Protein AF-A0A359D8R5-F1 (afdb_monomer)

Sequence (87 aa):
HGLPIEHKVETTFGKNQPSDLTRERCRTYAGEQIEGQKADFIRLGVLGDWDNPYKTMAFANEAGEIRALAEMVKQGFVFKGLKPVNW

Solvent-accessible surface area (backbone atoms only — not comparable to full-atom values): 5488 Å² total; per-residue (Å²): 130,58,66,73,49,50,53,50,48,30,72,75,73,48,74,92,61,60,68,68,61,50,50,51,50,40,50,51,53,51,49,56,53,49,54,54,53,49,53,53,41,50,73,72,66,59,85,74,65,77,91,73,60,91,52,79,82,38,68,71,47,47,53,48,54,52,52,55,51,51,51,41,44,76,73,64,77,58,81,89,83,88,73,95,71,94,128

Mean predicted aligned error: 3.05 Å

Structure (mmCIF, N/CA/C/O backbone):
data_AF-A0A359D8R5-F1
#
_entry.id   AF-A0A359D8R5-F1
#
loop_
_atom_site.group_PDB
_atom_site.id
_atom_site.type_symbol
_atom_site.label_atom_id
_atom_site.label_alt_id
_atom_site.label_comp_id
_atom_site.label_asym_id
_atom_site.label_entity_id
_atom_site.label_seq_id
_atom_site.pdbx_PDB_ins_code
_atom_site.Cartn_x
_atom_site.Cartn_y
_atom_site.Cartn_z
_atom_site.occupancy
_atom_site.B_iso_or_equiv
_atom_site.auth_seq_id
_atom_site.auth_comp_id
_atom_site.auth_asym_id
_atom_site.auth_atom_id
_atom_site.pdbx_PDB_model_num
ATOM 1 N N . HIS A 1 1 ? 0.653 0.985 -1.060 1.00 93.25 1 HIS A N 1
ATOM 2 C CA . HIS A 1 1 ? 0.472 1.640 0.253 1.00 93.25 1 HIS A CA 1
ATOM 3 C C . HIS A 1 1 ? 1.646 1.337 1.161 1.00 93.25 1 HIS A C 1
ATOM 5 O O . HIS A 1 1 ? 2.392 0.407 0.870 1.00 93.25 1 HIS A O 1
ATOM 11 N N . GLY A 1 2 ? 1.760 2.073 2.264 1.00 96.00 2 GLY A N 1
ATOM 12 C CA . GLY A 1 2 ? 2.632 1.727 3.378 1.00 96.00 2 GLY A CA 1
ATOM 13 C C . GLY A 1 2 ? 3.974 2.452 3.383 1.00 96.00 2 GLY A C 1
ATOM 14 O O . GLY A 1 2 ? 4.489 2.888 2.350 1.00 96.00 2 GLY A O 1
ATOM 15 N N . LEU A 1 3 ? 4.554 2.491 4.585 1.00 96.00 3 LEU A N 1
ATOM 16 C CA . LEU A 1 3 ? 5.770 3.226 4.919 1.00 96.00 3 LEU A CA 1
ATOM 17 C C . LEU A 1 3 ? 6.972 2.949 3.992 1.00 96.00 3 LEU A C 1
ATOM 19 O O . LEU A 1 3 ? 7.673 3.904 3.670 1.00 96.00 3 LEU A O 1
ATOM 23 N N . PRO A 1 4 ? 7.232 1.716 3.502 1.00 98.00 4 PRO A N 1
ATOM 24 C CA . PRO A 1 4 ? 8.376 1.481 2.616 1.00 98.00 4 PRO A CA 1
ATOM 25 C C . PRO A 1 4 ? 8.322 2.273 1.300 1.00 98.00 4 PRO A C 1
ATOM 27 O O . PRO A 1 4 ? 9.349 2.763 0.832 1.00 98.00 4 PRO A O 1
ATOM 30 N N . ILE A 1 5 ? 7.131 2.420 0.707 1.00 97.94 5 ILE A N 1
ATOM 31 C CA . ILE A 1 5 ? 6.948 3.189 -0.534 1.00 97.94 5 ILE A CA 1
ATOM 32 C C . ILE A 1 5 ? 7.058 4.684 -0.239 1.00 97.94 5 ILE A C 1
ATOM 34 O O . ILE A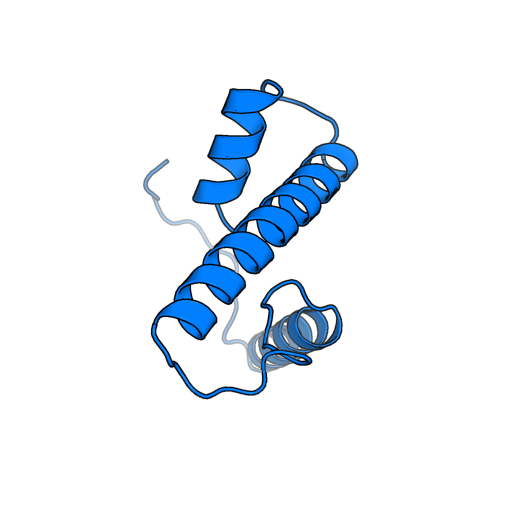 1 5 ? 7.749 5.397 -0.963 1.00 97.94 5 ILE A O 1
ATOM 38 N N . GLU A 1 6 ? 6.424 5.140 0.842 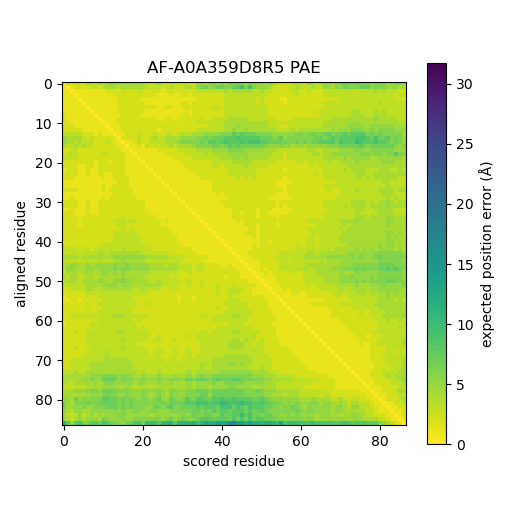1.00 96.94 6 GLU A N 1
ATOM 39 C CA . GLU A 1 6 ? 6.483 6.538 1.284 1.00 96.94 6 GLU A CA 1
ATOM 40 C C . GLU A 1 6 ? 7.930 6.971 1.536 1.00 96.94 6 GLU A C 1
ATOM 42 O O . GLU A 1 6 ? 8.386 7.953 0.958 1.00 96.94 6 GLU A O 1
ATOM 47 N N . HIS A 1 7 ? 8.701 6.169 2.276 1.00 97.19 7 HIS A N 1
ATOM 48 C CA . HIS A 1 7 ? 10.120 6.420 2.520 1.00 97.19 7 HIS A CA 1
ATOM 49 C C . HIS A 1 7 ? 10.930 6.499 1.219 1.00 97.19 7 HIS A C 1
ATOM 51 O O . HIS A 1 7 ? 11.825 7.338 1.083 1.00 97.19 7 HIS A O 1
ATOM 57 N N . LYS A 1 8 ? 10.635 5.641 0.233 1.00 97.88 8 LYS A N 1
ATOM 58 C CA . LYS A 1 8 ? 11.323 5.681 -1.060 1.00 97.88 8 LYS A CA 1
ATOM 59 C C . LYS A 1 8 ? 11.012 6.966 -1.826 1.00 97.88 8 LYS A C 1
ATOM 61 O O . LYS A 1 8 ? 11.942 7.597 -2.323 1.00 97.88 8 LYS A O 1
ATOM 66 N N . VAL A 1 9 ? 9.743 7.368 -1.881 1.00 97.62 9 VAL A N 1
ATOM 67 C CA . VAL A 1 9 ? 9.315 8.628 -2.505 1.00 97.62 9 VAL A CA 1
ATOM 68 C C . VAL A 1 9 ? 9.961 9.822 -1.804 1.00 97.62 9 VAL A C 1
ATOM 70 O O . VAL A 1 9 ? 10.541 10.667 -2.477 1.00 97.62 9 VAL A O 1
ATOM 73 N N . GLU A 1 10 ? 9.970 9.862 -0.472 1.00 96.81 10 GLU A N 1
ATOM 74 C CA . GLU A 1 10 ? 10.650 10.917 0.290 1.00 96.81 10 GLU A CA 1
ATOM 75 C C . GLU A 1 10 ? 12.158 10.965 0.014 1.00 96.81 10 GLU A C 1
ATOM 77 O O . GLU A 1 10 ? 12.729 12.045 -0.124 1.00 96.81 10 GLU A O 1
ATOM 82 N N . THR A 1 11 ? 12.813 9.807 -0.097 1.00 97.44 11 THR A N 1
ATOM 83 C CA . THR A 1 11 ? 14.249 9.729 -0.411 1.00 97.44 11 THR A CA 1
ATOM 84 C C . THR A 1 11 ? 14.544 10.258 -1.816 1.00 97.44 11 THR A C 1
ATOM 86 O O . THR A 1 11 ? 15.582 10.874 -2.041 1.00 97.44 11 THR A O 1
ATOM 89 N N . THR A 1 12 ? 13.643 10.023 -2.772 1.00 97.25 12 THR A N 1
ATOM 90 C CA . THR A 1 12 ? 13.818 10.432 -4.172 1.00 97.25 12 THR A CA 1
ATOM 91 C C . THR A 1 12 ? 13.430 11.890 -4.419 1.00 97.25 12 THR A C 1
ATOM 93 O O . THR A 1 12 ? 14.088 12.566 -5.204 1.00 97.25 12 THR A O 1
ATOM 96 N N . PHE A 1 13 ? 12.379 12.386 -3.765 1.00 96.19 13 PHE A N 1
ATOM 97 C CA . PHE A 1 13 ? 11.775 13.686 -4.070 1.00 96.19 13 PHE A CA 1
ATOM 98 C C . PHE A 1 13 ? 11.865 14.709 -2.930 1.00 96.19 13 PHE A C 1
ATOM 100 O O . PHE A 1 13 ? 11.451 15.854 -3.119 1.00 96.19 13 PHE A O 1
ATOM 107 N N . GLY A 1 14 ? 12.406 14.326 -1.774 1.00 94.81 14 GLY A N 1
ATOM 108 C CA . GLY A 1 14 ? 12.463 15.148 -0.569 1.00 94.81 14 GLY A CA 1
ATOM 109 C C . GLY A 1 14 ? 11.218 15.015 0.315 1.00 94.81 14 GLY A C 1
ATOM 110 O O . GLY A 1 14 ? 10.149 14.590 -0.121 1.00 94.81 14 GLY A O 1
ATOM 111 N N . LYS A 1 15 ? 11.373 15.394 1.587 1.00 93.69 15 LYS A N 1
ATOM 112 C CA . LYS A 1 15 ? 10.309 15.374 2.607 1.00 93.69 15 LYS A CA 1
ATOM 113 C C . LYS A 1 15 ? 9.383 16.595 2.504 1.00 93.69 15 LYS A C 1
ATOM 115 O O . LYS A 1 15 ? 9.727 17.587 1.867 1.00 93.69 15 LYS A O 1
ATOM 120 N N . ASN A 1 16 ? 8.247 16.545 3.208 1.00 93.06 16 ASN A N 1
ATOM 121 C CA . ASN A 1 16 ? 7.294 17.656 3.393 1.00 93.06 16 ASN A CA 1
ATOM 122 C C . ASN A 1 16 ? 6.642 18.185 2.105 1.00 93.06 16 ASN A C 1
ATOM 124 O O . ASN A 1 16 ? 6.335 19.372 1.990 1.00 93.06 16 ASN A O 1
ATOM 128 N N . GLN A 1 17 ? 6.422 17.309 1.130 1.00 94.81 17 GLN A N 1
ATOM 129 C CA . GLN A 1 17 ? 5.663 17.654 -0.070 1.00 94.81 17 GLN A CA 1
ATOM 130 C C . GLN A 1 17 ? 4.158 17.690 0.229 1.00 94.81 17 GLN A C 1
ATOM 132 O O . GLN A 1 17 ? 3.716 17.036 1.182 1.00 94.81 17 GLN A O 1
ATOM 137 N N . PRO A 1 18 ? 3.359 18.421 -0.572 1.00 97.12 18 PRO A N 1
ATOM 138 C CA . PRO A 1 18 ? 1.903 18.362 -0.488 1.00 97.12 18 PRO A CA 1
ATOM 139 C C . PRO A 1 18 ? 1.401 16.913 -0.487 1.00 97.12 18 PRO A C 1
ATOM 141 O O . PRO A 1 18 ? 1.917 16.060 -1.210 1.00 97.12 18 PRO A O 1
ATOM 144 N N . SER A 1 19 ? 0.435 16.607 0.378 1.00 94.50 19 SER A N 1
ATOM 145 C CA . SER A 1 19 ? 0.032 15.223 0.653 1.00 94.50 19 SER A CA 1
ATOM 146 C C . SER A 1 19 ? -0.626 14.538 -0.546 1.00 94.50 19 SER A C 1
ATOM 148 O O . SER A 1 19 ? -0.451 13.336 -0.739 1.00 94.50 19 SER A O 1
ATOM 150 N N . ASP A 1 20 ? -1.352 15.291 -1.364 1.00 96.69 20 ASP A N 1
ATOM 151 C CA . ASP A 1 20 ? -1.903 14.870 -2.650 1.00 96.69 20 ASP A CA 1
ATOM 152 C C . ASP A 1 20 ? -0.792 14.474 -3.629 1.00 96.69 20 ASP A C 1
ATOM 154 O O . ASP A 1 20 ? -0.802 13.353 -4.142 1.00 96.69 20 ASP A O 1
ATOM 158 N N . LEU A 1 21 ? 0.219 15.332 -3.785 1.00 97.25 21 LEU A N 1
ATOM 159 C CA . LEU A 1 21 ? 1.368 15.079 -4.650 1.00 97.25 21 LEU A CA 1
ATOM 160 C C . LEU A 1 21 ? 2.177 13.861 -4.185 1.00 97.25 21 LEU A C 1
ATOM 162 O O . LEU A 1 21 ? 2.571 13.022 -4.996 1.00 97.25 21 LEU A O 1
ATOM 166 N N . THR A 1 22 ? 2.402 13.723 -2.877 1.00 96.56 22 THR A N 1
ATOM 167 C CA . THR A 1 22 ? 3.075 12.548 -2.305 1.00 96.56 22 THR A CA 1
ATOM 168 C C . THR A 1 22 ? 2.297 11.269 -2.614 1.00 96.56 22 THR A C 1
ATOM 170 O O . THR A 1 22 ? 2.886 10.273 -3.032 1.00 96.56 22 THR A O 1
ATOM 173 N N . ARG A 1 23 ? 0.965 11.278 -2.466 1.00 96.62 23 ARG A N 1
ATOM 174 C CA . ARG A 1 23 ? 0.116 10.105 -2.745 1.00 96.62 23 ARG A CA 1
ATOM 175 C C . ARG A 1 23 ? 0.105 9.739 -4.223 1.00 96.62 23 ARG A C 1
ATOM 177 O O . ARG A 1 23 ? 0.150 8.550 -4.537 1.00 96.62 23 ARG A O 1
ATOM 184 N N . GLU A 1 24 ? 0.068 10.731 -5.108 1.00 97.69 24 GLU A N 1
ATOM 185 C CA . GLU A 1 24 ? 0.197 10.525 -6.550 1.00 97.69 24 GLU A CA 1
ATOM 186 C C . GLU A 1 24 ? 1.528 9.839 -6.874 1.00 97.69 24 GLU A C 1
ATOM 188 O O . GLU A 1 24 ? 1.542 8.768 -7.478 1.00 97.69 24 GLU A O 1
ATOM 193 N N . ARG A 1 25 ? 2.644 10.374 -6.365 1.00 97.81 25 ARG A N 1
ATOM 194 C CA . ARG A 1 25 ? 3.981 9.796 -6.569 1.00 97.81 25 ARG A CA 1
ATOM 195 C C . ARG A 1 25 ? 4.108 8.384 -6.013 1.00 97.81 25 ARG A C 1
ATOM 197 O O . ARG A 1 25 ? 4.678 7.525 -6.678 1.00 97.81 25 ARG A O 1
ATOM 204 N N . CYS A 1 26 ? 3.538 8.112 -4.841 1.00 98.06 26 CYS A N 1
ATOM 205 C CA . CYS A 1 26 ? 3.487 6.763 -4.279 1.00 98.06 26 CYS A CA 1
ATOM 206 C C . CYS A 1 26 ? 2.703 5.791 -5.174 1.00 98.06 26 CYS A C 1
ATOM 208 O O . CYS A 1 26 ? 3.127 4.647 -5.336 1.00 98.06 26 CYS A O 1
ATOM 210 N N . ARG A 1 27 ? 1.575 6.222 -5.761 1.00 97.94 27 ARG A N 1
ATOM 211 C CA . ARG A 1 27 ? 0.792 5.400 -6.700 1.00 97.94 27 ARG A CA 1
ATOM 212 C C . ARG A 1 27 ? 1.559 5.141 -7.995 1.00 97.94 27 ARG A C 1
ATOM 214 O O . ARG A 1 27 ? 1.584 3.995 -8.438 1.00 97.94 27 ARG A O 1
ATOM 221 N N . THR A 1 28 ? 2.217 6.158 -8.548 1.00 98.19 28 THR A N 1
ATOM 222 C CA . THR A 1 28 ? 3.066 6.025 -9.740 1.00 98.19 28 THR A CA 1
ATOM 223 C C . THR A 1 28 ? 4.216 5.056 -9.488 1.00 98.19 28 THR A C 1
ATOM 225 O O . THR A 1 28 ? 4.329 4.056 -10.192 1.00 98.19 28 THR A O 1
ATOM 228 N N . TYR A 1 29 ? 4.989 5.270 -8.418 1.00 98.12 29 TYR A N 1
ATOM 229 C CA . TYR A 1 29 ? 6.090 4.385 -8.039 1.00 98.12 29 TYR A CA 1
ATOM 230 C C . TYR A 1 29 ? 5.612 2.941 -7.839 1.00 98.12 29 TYR A C 1
ATOM 232 O O . TYR A 1 29 ? 6.207 2.008 -8.368 1.00 98.12 29 TYR A O 1
ATOM 240 N N . ALA A 1 30 ? 4.505 2.735 -7.115 1.00 98.25 30 ALA A N 1
ATOM 241 C CA . ALA A 1 30 ? 3.938 1.401 -6.929 1.00 98.25 30 ALA A CA 1
ATOM 242 C C . ALA A 1 30 ? 3.557 0.741 -8.264 1.00 98.25 30 ALA A C 1
ATOM 244 O O . ALA A 1 30 ? 3.802 -0.449 -8.438 1.00 98.25 30 ALA A O 1
ATOM 245 N N . GLY A 1 31 ? 2.976 1.502 -9.198 1.00 97.88 31 GLY A N 1
ATOM 246 C CA . GLY A 1 31 ? 2.640 1.028 -10.540 1.00 97.88 31 GLY A CA 1
ATOM 247 C C . GLY A 1 31 ? 3.867 0.546 -11.313 1.00 97.88 31 GLY A C 1
ATOM 248 O O . GLY A 1 31 ? 3.864 -0.574 -11.813 1.00 97.88 31 GLY A O 1
ATOM 249 N N . GLU A 1 32 ? 4.937 1.338 -11.332 1.00 98.06 32 GLU A N 1
ATOM 250 C CA . GLU A 1 32 ? 6.202 0.971 -11.984 1.00 98.06 32 GLU A CA 1
ATOM 251 C C . GLU A 1 32 ? 6.801 -0.315 -11.395 1.00 98.06 32 GLU A C 1
ATOM 253 O O . GLU A 1 32 ? 7.209 -1.212 -12.134 1.00 98.06 32 GLU A O 1
ATOM 258 N N . GLN A 1 33 ? 6.817 -0.438 -10.061 1.00 98.19 33 GLN A N 1
ATOM 259 C CA . GLN A 1 33 ? 7.331 -1.639 -9.394 1.00 98.19 33 GLN A CA 1
ATOM 260 C C . GLN A 1 33 ? 6.480 -2.882 -9.693 1.00 98.19 33 GLN A C 1
ATOM 262 O O . GLN A 1 33 ? 7.033 -3.971 -9.847 1.00 98.19 33 GLN A O 1
ATOM 267 N N . ILE A 1 34 ? 5.153 -2.730 -9.784 1.00 97.94 34 ILE A N 1
ATOM 268 C CA . ILE A 1 34 ? 4.240 -3.825 -10.140 1.00 97.94 34 ILE A CA 1
ATOM 269 C C . ILE A 1 34 ? 4.546 -4.341 -11.544 1.00 97.94 34 ILE A C 1
ATOM 271 O O . ILE A 1 34 ? 4.658 -5.551 -11.713 1.00 97.94 34 ILE A O 1
ATOM 275 N N . GLU A 1 35 ? 4.703 -3.460 -12.534 1.00 98.06 35 GLU A N 1
ATOM 276 C CA . GLU A 1 35 ? 4.962 -3.892 -13.913 1.00 98.06 35 GLU A CA 1
ATOM 277 C C . GLU A 1 35 ? 6.315 -4.605 -14.048 1.00 98.06 35 GLU A C 1
ATOM 279 O O . GLU A 1 35 ? 6.395 -5.642 -14.707 1.00 98.06 35 GLU A O 1
ATOM 284 N N . GLY A 1 36 ? 7.355 -4.119 -13.358 1.00 98.19 36 GLY A N 1
ATOM 285 C CA . GLY A 1 36 ? 8.653 -4.797 -13.309 1.00 98.19 36 GLY A CA 1
ATOM 286 C C . GLY A 1 36 ? 8.553 -6.209 -12.720 1.00 98.19 36 GLY A C 1
ATOM 287 O O . GLY A 1 36 ? 8.928 -7.184 -13.367 1.00 98.19 36 GLY A O 1
ATOM 288 N N . GLN A 1 37 ? 7.964 -6.340 -11.526 1.00 98.06 37 GLN A N 1
ATOM 289 C CA . GLN A 1 37 ? 7.812 -7.642 -10.862 1.00 98.06 37 GLN A CA 1
ATOM 290 C C . GLN A 1 37 ? 6.909 -8.598 -11.650 1.00 98.06 37 GLN A C 1
ATOM 292 O O . GLN A 1 37 ? 7.198 -9.789 -11.741 1.00 98.06 37 GLN A O 1
ATOM 297 N N . LYS A 1 38 ? 5.824 -8.086 -12.242 1.00 98.06 38 LYS A N 1
ATOM 298 C CA . LYS A 1 38 ? 4.926 -8.849 -13.116 1.00 98.06 38 LYS A CA 1
ATOM 299 C C . LYS A 1 38 ? 5.696 -9.457 -14.288 1.00 98.06 38 LYS A C 1
ATOM 301 O O . LYS A 1 38 ? 5.551 -10.650 -14.549 1.00 98.06 38 LYS A O 1
ATOM 306 N N . ALA A 1 39 ? 6.522 -8.664 -14.973 1.00 98.25 39 ALA A N 1
ATOM 307 C CA . ALA A 1 39 ? 7.335 -9.149 -16.085 1.00 98.25 39 ALA A CA 1
ATOM 308 C C . ALA A 1 39 ? 8.301 -10.262 -15.646 1.00 98.25 39 ALA A C 1
ATOM 310 O O . ALA A 1 39 ? 8.409 -11.286 -16.325 1.00 98.25 39 ALA A O 1
ATOM 311 N N . ASP A 1 40 ? 8.944 -10.103 -14.488 1.00 98.56 40 ASP A N 1
ATOM 312 C CA . ASP A 1 40 ? 9.854 -11.108 -13.937 1.00 98.56 40 ASP A CA 1
ATOM 313 C C . ASP A 1 40 ? 9.128 -12.414 -13.574 1.00 98.56 40 ASP A C 1
ATOM 315 O O . ASP A 1 40 ? 9.602 -13.500 -13.912 1.00 98.56 40 ASP A O 1
ATOM 319 N N . PHE A 1 41 ? 7.944 -12.342 -12.960 1.00 98.44 41 PHE A N 1
ATOM 320 C CA . PHE A 1 41 ? 7.147 -13.534 -12.655 1.00 98.44 41 PHE A CA 1
ATOM 321 C C . PHE A 1 41 ? 6.674 -14.272 -13.911 1.00 98.44 41 PHE A C 1
ATOM 323 O O . PHE A 1 41 ? 6.767 -15.501 -13.967 1.00 98.44 41 PHE A O 1
ATOM 330 N N . ILE A 1 42 ? 6.215 -13.542 -14.932 1.00 97.94 42 ILE A N 1
ATOM 331 C CA . ILE A 1 42 ? 5.842 -14.126 -16.229 1.00 97.94 42 ILE A CA 1
ATOM 332 C C . ILE A 1 42 ? 7.053 -14.820 -16.856 1.00 97.94 42 ILE A C 1
ATOM 334 O O . ILE A 1 42 ? 6.948 -15.951 -17.330 1.00 97.94 42 ILE A O 1
ATOM 338 N N . ARG A 1 43 ? 8.227 -14.180 -16.810 1.00 98.38 43 ARG A N 1
ATOM 339 C CA . ARG A 1 43 ? 9.483 -14.749 -17.312 1.00 98.38 43 ARG A CA 1
ATOM 340 C C . ARG A 1 43 ? 9.876 -16.041 -16.590 1.00 98.38 43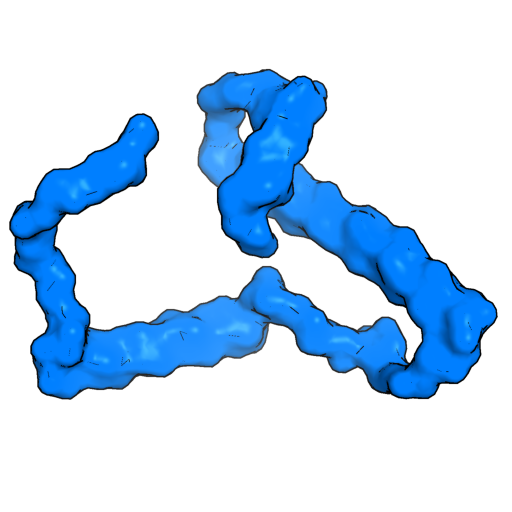 ARG A C 1
ATOM 342 O O . ARG A 1 43 ? 10.437 -16.932 -17.223 1.00 98.38 43 ARG A O 1
ATOM 349 N N . LEU A 1 44 ? 9.588 -16.154 -15.295 1.00 98.56 44 LEU A N 1
ATOM 350 C CA . LEU A 1 44 ? 9.807 -17.373 -14.508 1.00 98.56 44 LEU A CA 1
ATOM 351 C C . LEU A 1 44 ? 8.769 -18.477 -14.784 1.00 98.56 44 LEU A C 1
ATOM 353 O O . LEU A 1 44 ? 8.875 -19.563 -14.218 1.00 98.56 44 LEU A O 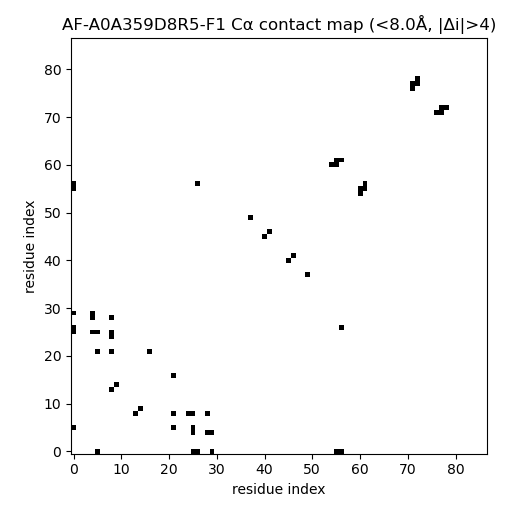1
ATOM 357 N N . GLY A 1 45 ? 7.785 -18.227 -15.652 1.00 98.25 45 GLY A N 1
ATOM 358 C CA . GLY A 1 45 ? 6.751 -19.195 -16.014 1.00 98.25 45 GLY A CA 1
ATOM 359 C C . GLY A 1 45 ? 5.606 -19.289 -15.005 1.00 98.25 45 GLY A C 1
ATOM 360 O O . GLY A 1 45 ? 4.865 -20.271 -15.023 1.00 98.25 45 GLY A O 1
ATOM 361 N N . VAL A 1 46 ? 5.444 -18.299 -14.119 1.00 98.50 46 VAL A N 1
ATOM 362 C CA . VAL A 1 46 ? 4.317 -18.273 -13.178 1.00 98.50 46 VAL A CA 1
ATOM 363 C C . VAL A 1 46 ? 3.013 -18.024 -13.938 1.00 98.50 46 VAL A C 1
ATOM 365 O O . VAL A 1 46 ? 2.875 -17.056 -14.690 1.00 98.50 46 VAL A O 1
ATOM 368 N N . LEU A 1 47 ? 2.034 -18.903 -13.720 1.00 97.56 47 LEU A N 1
ATOM 369 C CA . LEU A 1 47 ? 0.695 -18.789 -14.291 1.00 97.56 47 LEU A CA 1
ATOM 370 C C . LEU A 1 47 ? -0.198 -17.952 -13.369 1.00 97.56 47 LEU A C 1
ATOM 372 O O . LEU A 1 47 ? -0.265 -18.209 -12.168 1.00 97.56 47 LEU A O 1
ATOM 376 N N . GLY A 1 48 ? -0.906 -16.976 -13.934 1.00 95.50 48 GLY A N 1
ATOM 377 C CA . GLY A 1 48 ? -1.810 -16.101 -13.193 1.00 95.50 48 GLY A CA 1
ATOM 378 C C . GLY A 1 48 ? -2.654 -15.220 -14.111 1.00 95.50 48 GLY A C 1
ATOM 379 O O . GLY A 1 48 ? -2.369 -15.100 -15.303 1.00 95.50 48 GLY A O 1
ATOM 380 N N . ASP A 1 49 ? -3.693 -14.602 -13.544 1.00 96.81 49 ASP A N 1
ATOM 381 C CA . ASP A 1 49 ? -4.459 -13.544 -14.212 1.00 96.81 49 ASP A CA 1
ATOM 382 C C . ASP A 1 49 ? -3.670 -12.230 -14.143 1.00 96.81 49 ASP A C 1
ATOM 384 O O . ASP A 1 49 ? -3.797 -11.415 -13.226 1.00 96.81 49 ASP A O 1
ATOM 388 N N . TRP A 1 50 ? -2.764 -12.085 -15.102 1.00 96.06 50 TRP A N 1
ATOM 389 C CA . TRP A 1 50 ? -1.821 -10.979 -15.180 1.00 96.06 50 TRP A CA 1
ATOM 390 C C . TRP A 1 50 ? -2.448 -9.671 -15.671 1.00 96.06 50 TRP A C 1
ATOM 392 O O . TRP A 1 50 ? -1.874 -8.601 -15.439 1.00 96.06 50 TRP A O 1
ATOM 402 N N . ASP A 1 51 ? -3.604 -9.738 -16.329 1.00 95.06 51 ASP A N 1
ATOM 403 C CA . ASP A 1 51 ? -4.317 -8.571 -16.853 1.00 95.06 51 ASP A CA 1
ATOM 404 C C . ASP A 1 51 ? -5.227 -7.940 -15.797 1.00 95.06 51 ASP A C 1
ATOM 406 O O . ASP A 1 51 ? -5.431 -6.724 -15.801 1.00 95.06 51 ASP A O 1
ATOM 410 N N . ASN A 1 52 ? -5.690 -8.734 -14.830 1.00 95.38 52 ASN A N 1
ATOM 411 C CA . ASN A 1 52 ? -6.491 -8.259 -13.711 1.00 95.38 52 ASN A CA 1
ATOM 412 C C . ASN A 1 52 ? -5.927 -8.691 -12.338 1.00 95.38 52 ASN A C 1
ATOM 414 O O . ASN A 1 52 ? -6.608 -9.359 -11.554 1.00 95.38 52 ASN A O 1
ATOM 41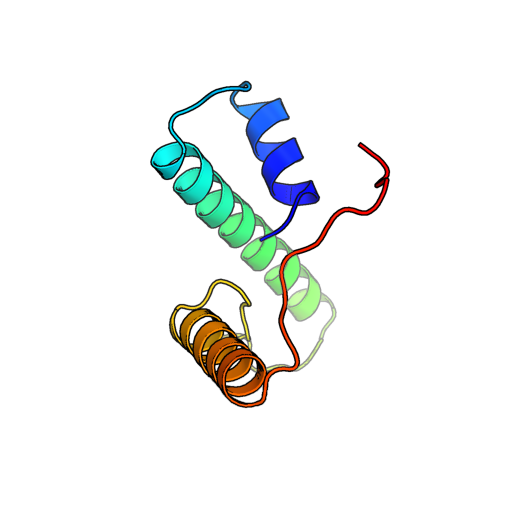8 N N . PRO A 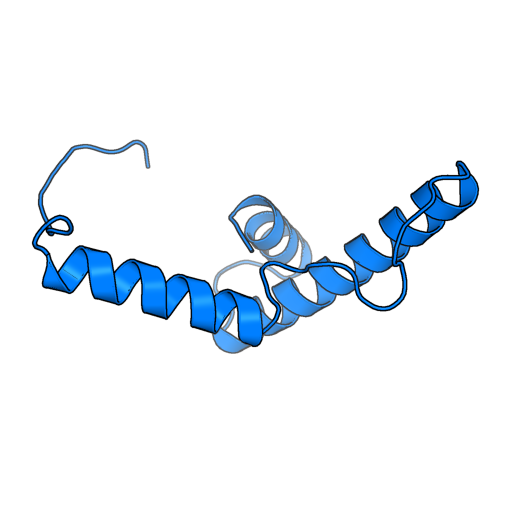1 53 ? -4.687 -8.292 -11.987 1.00 95.56 53 PRO A N 1
ATOM 419 C CA . PRO A 1 53 ? -4.113 -8.635 -10.699 1.00 95.56 53 PRO A CA 1
ATOM 420 C C . PRO A 1 53 ? -4.763 -7.815 -9.580 1.00 95.56 53 PRO A C 1
ATOM 422 O O . PRO A 1 53 ? -5.039 -6.619 -9.722 1.00 95.56 53 PRO A O 1
ATOM 425 N N . TYR A 1 54 ? -4.926 -8.439 -8.416 1.00 96.19 54 TYR A N 1
ATOM 426 C CA . TYR A 1 54 ? -5.329 -7.736 -7.203 1.00 96.19 54 TYR A CA 1
ATOM 427 C C . TYR A 1 54 ? -4.296 -6.660 -6.822 1.00 96.19 54 TYR A C 1
ATOM 429 O O . TYR A 1 54 ? -3.098 -6.928 -6.737 1.00 96.19 54 TYR A O 1
ATOM 437 N N . LYS A 1 55 ? -4.765 -5.437 -6.549 1.00 97.06 55 LYS A N 1
ATOM 438 C CA . LYS A 1 55 ? -3.940 -4.315 -6.074 1.00 97.06 55 LYS A CA 1
ATOM 439 C C . LYS A 1 55 ? -4.613 -3.694 -4.859 1.00 97.06 55 LYS A C 1
ATOM 441 O O . LYS A 1 55 ? -5.756 -3.254 -4.958 1.00 97.06 55 LYS A O 1
ATOM 446 N N . THR A 1 56 ? -3.894 -3.557 -3.744 1.00 97.31 56 THR A N 1
ATOM 447 C CA . THR A 1 56 ? -4.475 -2.967 -2.522 1.00 97.31 56 THR A CA 1
ATOM 448 C C . THR A 1 56 ? -4.938 -1.519 -2.736 1.00 97.31 56 THR A C 1
ATOM 450 O O . THR A 1 56 ? -5.898 -1.068 -2.127 1.00 97.31 56 THR A O 1
ATOM 453 N N . MET A 1 57 ? -4.283 -0.795 -3.650 1.00 96.62 57 MET A N 1
ATOM 454 C CA . MET A 1 57 ? -4.624 0.581 -4.037 1.00 96.62 57 MET A CA 1
ATOM 455 C C . MET A 1 57 ? -5.745 0.694 -5.083 1.00 96.62 57 MET A C 1
ATOM 457 O O . MET A 1 57 ? -6.048 1.800 -5.539 1.00 96.62 57 MET A O 1
ATOM 461 N N . ALA A 1 58 ? -6.320 -0.422 -5.539 1.00 97.19 58 ALA A N 1
ATOM 462 C CA . ALA A 1 58 ? -7.476 -0.377 -6.424 1.00 97.19 58 ALA A CA 1
ATOM 463 C C . ALA A 1 58 ? -8.674 0.204 -5.664 1.00 97.19 58 ALA A C 1
ATOM 465 O O . ALA A 1 58 ? -8.968 -0.229 -4.551 1.00 97.19 58 ALA A O 1
ATOM 466 N N . PHE A 1 59 ? -9.404 1.138 -6.280 1.00 96.88 59 PHE A N 1
ATOM 467 C CA . PHE A 1 59 ? -10.515 1.833 -5.618 1.00 96.88 59 PHE A CA 1
ATOM 468 C C . PHE A 1 59 ? -11.592 0.881 -5.083 1.00 96.88 59 PHE A C 1
ATOM 470 O O . PHE A 1 59 ? -12.153 1.117 -4.017 1.00 96.88 59 PHE A O 1
ATOM 477 N N . ALA A 1 60 ? -11.861 -0.221 -5.791 1.00 97.25 60 ALA A N 1
ATOM 478 C CA . ALA A 1 60 ? -12.794 -1.244 -5.327 1.00 97.25 60 ALA A CA 1
ATOM 479 C C . ALA A 1 60 ? -12.320 -1.915 -4.027 1.00 97.25 60 ALA A C 1
ATOM 481 O O . ALA A 1 60 ? -13.131 -2.139 -3.127 1.00 97.25 60 ALA A O 1
ATOM 482 N N . ASN A 1 61 ? -11.016 -2.188 -3.914 1.00 97.69 61 ASN A N 1
ATOM 483 C CA . ASN A 1 61 ? -10.429 -2.766 -2.712 1.00 97.69 61 ASN A CA 1
ATOM 484 C C . ASN A 1 61 ? -10.439 -1.764 -1.548 1.00 97.69 61 ASN A C 1
ATOM 486 O O . ASN A 1 61 ? -10.942 -2.097 -0.482 1.00 97.69 61 ASN A O 1
ATOM 490 N N . GLU A 1 62 ? -9.999 -0.521 -1.769 1.00 97.69 62 GLU A N 1
ATOM 491 C CA . GLU A 1 62 ? -10.040 0.541 -0.747 1.00 97.69 62 GLU A CA 1
ATOM 492 C C . GLU A 1 62 ? -11.476 0.777 -0.239 1.00 97.69 62 GLU A C 1
ATOM 494 O O . GLU A 1 62 ? -11.719 0.904 0.960 1.00 97.69 62 GLU A O 1
ATOM 499 N N . ALA A 1 63 ? -12.470 0.758 -1.134 1.00 98.31 63 ALA A N 1
ATOM 500 C CA . ALA A 1 63 ? -13.874 0.838 -0.742 1.00 98.31 63 ALA A CA 1
ATOM 501 C C . ALA A 1 63 ? -14.319 -0.377 0.093 1.00 98.31 63 ALA A C 1
ATOM 503 O O . ALA A 1 63 ? -15.144 -0.238 0.996 1.00 98.31 63 ALA A O 1
ATOM 504 N N . GLY A 1 64 ? -13.804 -1.573 -0.204 1.00 98.44 64 GLY A N 1
ATOM 505 C CA . GLY A 1 64 ? -14.012 -2.774 0.606 1.00 98.44 64 GLY A CA 1
ATOM 506 C C . GLY A 1 64 ? -13.441 -2.628 2.018 1.00 98.44 64 GLY A C 1
ATOM 507 O O . GLY A 1 64 ? -14.163 -2.860 2.987 1.00 98.44 64 GLY A O 1
ATOM 508 N N . GLU A 1 65 ? -12.196 -2.161 2.133 1.00 98.12 65 GLU A N 1
ATOM 509 C CA . GLU A 1 65 ? -11.513 -1.906 3.409 1.00 98.12 65 GLU A CA 1
ATOM 510 C C . GLU A 1 65 ? -12.310 -0.934 4.292 1.00 98.12 65 GLU A C 1
ATOM 512 O O . GLU A 1 65 ? -12.559 -1.215 5.466 1.00 98.12 65 GLU A O 1
ATOM 517 N N . ILE A 1 66 ? -12.800 0.172 3.718 1.00 98.31 66 ILE A N 1
ATOM 518 C CA . ILE A 1 66 ? -13.618 1.149 4.450 1.00 98.31 66 ILE A CA 1
ATOM 519 C C . ILE A 1 66 ? -14.952 0.552 4.911 1.00 98.31 66 ILE A C 1
ATOM 521 O O . ILE A 1 66 ? -15.377 0.817 6.036 1.00 98.31 66 ILE A O 1
ATOM 525 N N . ARG A 1 67 ? -15.621 -0.267 4.088 1.00 98.56 67 ARG A N 1
ATOM 526 C CA . ARG A 1 67 ? -16.875 -0.930 4.493 1.00 98.56 67 ARG A CA 1
ATOM 527 C C . ARG A 1 67 ? -16.650 -1.916 5.637 1.00 98.56 67 ARG A C 1
ATOM 529 O O . ARG A 1 67 ? -17.443 -1.928 6.575 1.00 98.56 67 ARG A O 1
ATOM 536 N N . ALA A 1 68 ? -15.575 -2.700 5.577 1.00 98.31 68 ALA A N 1
ATOM 537 C CA . ALA A 1 68 ? -15.214 -3.631 6.641 1.00 98.31 68 ALA A CA 1
ATOM 538 C C . ALA A 1 68 ? -14.916 -2.890 7.955 1.00 98.31 68 ALA A C 1
ATOM 540 O O . ALA A 1 68 ? -15.470 -3.235 8.999 1.00 98.31 68 ALA A O 1
ATOM 541 N N . LEU A 1 69 ? -14.123 -1.813 7.895 1.00 98.31 69 LEU A N 1
ATOM 542 C CA . LEU A 1 69 ? -13.847 -0.971 9.060 1.00 98.31 69 LEU A CA 1
ATOM 543 C C . LEU A 1 69 ? -15.130 -0.352 9.630 1.00 98.31 69 LEU A C 1
ATOM 545 O O . LEU A 1 69 ? -15.328 -0.358 10.843 1.00 98.31 69 LEU A O 1
ATOM 549 N N . ALA A 1 70 ? -16.015 0.159 8.772 1.00 98.44 70 ALA A N 1
ATOM 550 C CA . ALA A 1 70 ? -17.281 0.747 9.197 1.00 98.44 70 ALA A CA 1
ATOM 551 C C . ALA A 1 70 ? -18.158 -0.257 9.961 1.00 98.44 70 ALA A C 1
ATOM 553 O O . ALA A 1 70 ? -18.795 0.119 10.943 1.00 98.44 70 ALA A O 1
ATOM 554 N N . GLU A 1 71 ? -18.171 -1.525 9.552 1.00 98.56 71 GLU A N 1
ATOM 555 C CA . GLU A 1 71 ? -18.900 -2.575 10.263 1.00 98.56 71 GLU A CA 1
ATOM 556 C C . GLU A 1 71 ? -18.300 -2.849 11.651 1.00 98.56 71 GLU A C 1
ATOM 558 O O . GLU A 1 71 ? -19.023 -2.876 12.645 1.00 98.56 71 GLU A O 1
ATOM 563 N N . MET A 1 72 ? -16.969 -2.931 11.756 1.00 98.50 72 MET A N 1
ATOM 564 C CA . MET A 1 72 ? -16.285 -3.080 13.049 1.00 98.50 72 MET A CA 1
ATOM 565 C C . MET A 1 72 ? -16.547 -1.896 13.994 1.00 98.50 72 MET A C 1
ATOM 567 O O . MET A 1 72 ? -16.693 -2.083 15.203 1.00 98.50 72 MET A O 1
ATOM 571 N N . VAL A 1 73 ? -16.623 -0.677 13.449 1.00 98.31 73 VAL A N 1
ATOM 572 C CA . VAL A 1 73 ? -16.975 0.532 14.209 1.00 98.31 73 VAL A CA 1
ATOM 573 C C . VAL A 1 73 ? -18.413 0.446 14.724 1.00 98.31 73 VAL A C 1
ATOM 575 O O . VAL A 1 73 ? -18.642 0.699 15.904 1.00 98.31 73 VAL A O 1
ATOM 578 N N . LYS A 1 74 ? -19.378 0.050 13.881 1.00 98.19 74 LYS A N 1
ATOM 579 C CA . LYS A 1 74 ? -20.791 -0.103 14.281 1.00 98.19 74 LYS A CA 1
ATOM 580 C C . LYS A 1 74 ? -20.982 -1.125 15.400 1.00 98.19 74 LYS A C 1
ATOM 582 O O . LYS A 1 74 ? -21.829 -0.919 16.262 1.00 98.19 74 LYS A O 1
ATOM 587 N N . GLN A 1 75 ? -20.194 -2.198 15.396 1.00 98.25 75 GLN A N 1
ATOM 588 C CA . GLN A 1 75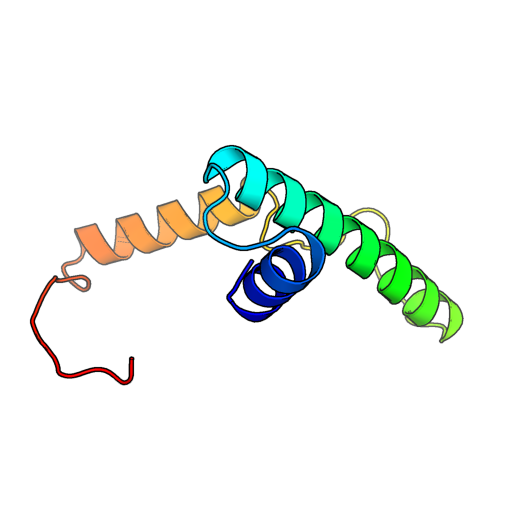 ? -20.235 -3.242 16.424 1.00 98.25 75 GLN A CA 1
ATOM 589 C C . GLN A 1 75 ? -19.498 -2.858 17.721 1.00 98.25 75 GLN A C 1
ATOM 591 O O . GLN A 1 75 ? -19.530 -3.611 18.690 1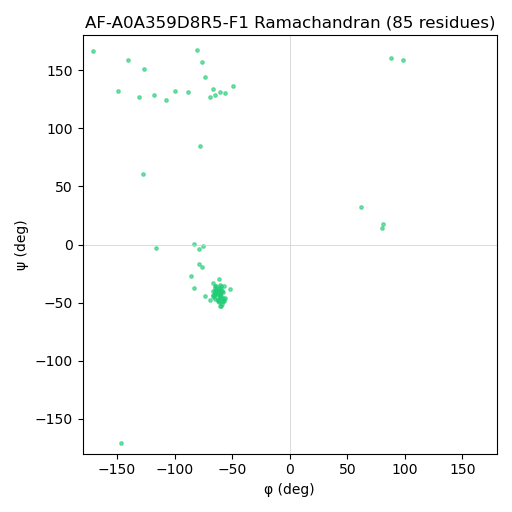.00 98.25 75 GLN A O 1
ATOM 596 N N . GLY A 1 76 ? -18.844 -1.691 17.772 1.00 97.75 76 GLY A N 1
ATOM 597 C CA . GLY A 1 76 ? -18.153 -1.204 18.969 1.00 97.75 76 GLY A CA 1
ATOM 598 C C . GLY A 1 76 ? -16.768 -1.815 19.205 1.00 97.75 76 GLY A C 1
ATOM 599 O O . GLY A 1 76 ? -16.212 -1.653 20.288 1.00 97.75 76 GLY A O 1
ATOM 600 N N . PHE A 1 77 ? -16.177 -2.490 18.213 1.00 98.19 77 PHE A N 1
ATOM 601 C CA . PHE A 1 77 ? -14.831 -3.072 18.335 1.00 98.19 77 PHE A CA 1
ATOM 602 C C . PHE A 1 77 ? -13.701 -2.050 18.167 1.00 98.19 77 PHE A C 1
ATOM 604 O O . PHE A 1 77 ? -12.558 -2.324 18.532 1.00 98.19 77 PHE A O 1
ATOM 611 N N . VAL A 1 78 ? -14.001 -0.876 17.607 1.00 97.62 78 VAL A N 1
ATOM 612 C CA . VAL A 1 78 ? -13.020 0.177 17.324 1.00 97.62 78 VAL A CA 1
ATOM 613 C C . VAL A 1 78 ? -13.212 1.335 18.295 1.00 97.62 78 VAL A C 1
ATOM 615 O O . VAL A 1 78 ? -14.287 1.925 18.367 1.00 97.62 78 VAL A O 1
ATOM 618 N N . PHE A 1 79 ? -12.148 1.700 19.006 1.00 95.75 79 PHE A N 1
ATOM 619 C CA . PHE A 1 79 ? -12.138 2.828 19.933 1.00 95.75 79 PHE A CA 1
ATOM 620 C C . PHE A 1 79 ? -10.813 3.592 19.853 1.00 95.75 79 PHE A C 1
ATOM 622 O O . PHE A 1 79 ? -9.788 3.066 19.420 1.00 95.75 79 PHE A O 1
ATOM 629 N N . LYS A 1 80 ? -10.831 4.852 20.296 1.00 96.38 80 LYS A N 1
ATOM 630 C CA . LYS A 1 80 ? -9.633 5.685 20.442 1.00 96.38 80 LYS A CA 1
ATOM 631 C C . LYS A 1 80 ? -9.205 5.693 21.908 1.00 96.38 80 LYS A C 1
ATOM 633 O O . LYS A 1 80 ? -10.028 5.931 22.785 1.00 96.38 80 LYS A O 1
ATOM 638 N N . GLY A 1 81 ? -7.920 5.470 22.163 1.00 95.69 81 GLY A N 1
ATOM 639 C CA . GLY A 1 81 ? -7.339 5.482 23.505 1.00 95.69 81 GLY A CA 1
ATOM 640 C C . GLY A 1 81 ? -5.907 6.008 23.501 1.00 95.69 81 GLY A C 1
ATOM 641 O O . GLY A 1 81 ? -5.427 6.513 22.486 1.00 95.69 81 GLY A O 1
ATOM 642 N N . LEU A 1 82 ? -5.227 5.881 24.641 1.00 96.50 82 LEU A N 1
ATOM 643 C CA . LEU A 1 82 ? -3.824 6.256 24.805 1.00 96.50 82 LEU A CA 1
ATOM 644 C C . LEU A 1 82 ? -3.004 5.020 25.164 1.00 96.50 82 LEU A C 1
ATOM 646 O O . LEU A 1 82 ? -3.343 4.278 26.083 1.00 96.50 82 LEU A O 1
ATOM 650 N N . LYS A 1 83 ? -1.919 4.809 24.425 1.00 95.00 83 LYS A N 1
ATOM 651 C CA . LYS A 1 83 ? -0.952 3.735 24.641 1.00 95.00 83 LYS A CA 1
ATOM 652 C C . LYS A 1 83 ? 0.413 4.249 24.174 1.00 95.00 83 LYS A C 1
ATOM 654 O O . LYS A 1 83 ? 0.466 4.800 23.075 1.00 95.00 83 LYS A O 1
ATOM 659 N N . PRO A 1 84 ? 1.500 4.093 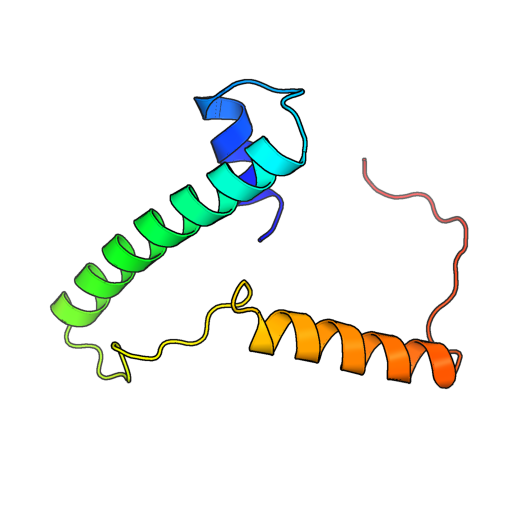24.951 1.00 96.19 84 PRO A N 1
ATOM 660 C CA . PRO A 1 84 ? 2.844 4.327 24.434 1.00 96.19 84 PRO A CA 1
ATOM 661 C C . PRO A 1 84 ? 3.094 3.444 23.205 1.00 96.19 84 PRO A C 1
ATOM 663 O O . PRO A 1 84 ? 2.828 2.239 23.237 1.00 96.19 84 PRO A O 1
ATOM 666 N N . VAL A 1 85 ? 3.577 4.044 22.120 1.00 95.44 85 VAL A N 1
ATOM 667 C CA . VAL A 1 85 ? 3.911 3.358 20.865 1.00 95.44 85 VAL A CA 1
ATOM 668 C C . VAL A 1 85 ? 5.345 3.689 20.475 1.00 95.44 85 VAL A C 1
ATOM 670 O O . VAL A 1 85 ? 5.844 4.759 20.818 1.00 95.44 85 VAL A O 1
ATOM 673 N N . ASN A 1 86 ? 6.000 2.770 19.767 1.00 93.00 86 ASN A N 1
ATOM 674 C CA . ASN A 1 86 ? 7.292 3.059 19.151 1.00 93.00 86 ASN A CA 1
ATOM 675 C C . ASN A 1 86 ? 7.075 4.137 18.083 1.00 93.00 86 ASN A C 1
ATOM 677 O O . ASN A 1 86 ? 6.165 3.992 17.261 1.00 93.00 86 ASN A O 1
ATOM 681 N N . TRP A 1 87 ? 7.877 5.197 18.137 1.00 87.88 87 TRP A N 1
ATOM 682 C CA . TRP A 1 87 ? 7.781 6.363 17.264 1.00 87.88 87 TRP A CA 1
ATOM 683 C C . TRP A 1 87 ? 9.096 6.576 16.525 1.00 87.88 87 TRP A C 1
ATOM 685 O O . TRP A 1 87 ? 10.144 6.567 17.212 1.00 87.88 87 TRP A O 1
#

Radius of gyration: 17.33 Å; Cα contacts (8 Å, |Δi|>4): 30; chains: 1; bounding box: 35×38×42 Å

Secondary structure (DSSP, 8-state):
--HHHHHHHHHHH-SS--HHHHHHHHHHHHHHHHHHHHHHHHHTT--S--SS---TTSHHHHHHHHHHHHHHHHTT-----------

Nearest PDB structures (foldseek):
  2auc-assembly1_B  TM=4.333E-01  e=6.523E+00  Plasmodium knowlesi

pLDDT: mean 97.02, std 1.68, range [87.88, 98.56]

Foldseek 3Di:
DDDVLLVVLCVVPNPDDDPVVSVVSSVVVVVVVLVVVLVVCVVVVDDDPSVDDDDCPPPVNVVVVVVVVVVCVVVVVDDDDDDDDDD